Protein AF-A0A819AK09-F1 (afdb_monomer)

Mean predicted aligned error: 11.49 Å

Structure (mmCIF, N/CA/C/O backbone):
data_AF-A0A819AK09-F1
#
_entry.id   AF-A0A819AK09-F1
#
loop_
_atom_site.group_PDB
_atom_site.id
_atom_site.type_symbol
_atom_site.label_atom_id
_atom_site.label_alt_id
_atom_site.label_comp_id
_atom_site.label_asym_id
_atom_site.label_entity_id
_atom_site.label_seq_id
_atom_site.pdbx_PDB_ins_code
_atom_site.Cartn_x
_atom_site.Cartn_y
_atom_site.Cartn_z
_atom_site.occupancy
_atom_site.B_iso_or_equiv
_atom_site.auth_seq_id
_atom_site.auth_comp_id
_atom_site.auth_asym_id
_atom_site.auth_atom_i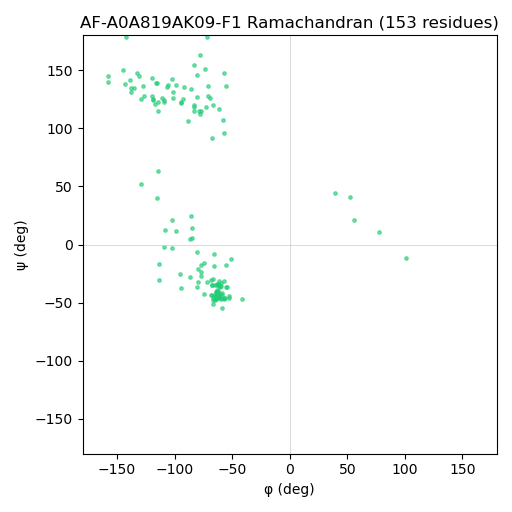d
_atom_site.pdbx_PDB_model_num
ATOM 1 N N . MET A 1 1 ? -10.958 -19.262 23.482 1.00 30.88 1 MET A N 1
ATOM 2 C CA . MET A 1 1 ? -10.402 -19.719 22.191 1.00 30.88 1 MET A CA 1
ATOM 3 C C . MET A 1 1 ? -10.874 -18.738 21.122 1.00 30.88 1 MET A C 1
ATOM 5 O O . MET A 1 1 ? -12.025 -18.822 20.719 1.00 30.88 1 MET A O 1
ATOM 9 N N . ILE A 1 2 ? -10.063 -17.735 20.764 1.00 37.94 2 ILE A N 1
ATOM 10 C CA . ILE A 1 2 ? -10.417 -16.770 19.705 1.00 37.94 2 ILE A CA 1
ATOM 11 C C . ILE A 1 2 ? -10.184 -17.485 18.372 1.00 37.94 2 ILE A C 1
ATOM 13 O O . ILE A 1 2 ? -9.066 -17.909 18.083 1.00 37.94 2 ILE A O 1
ATOM 17 N N . THR A 1 3 ? -11.241 -17.718 17.601 1.00 41.84 3 THR A N 1
ATOM 18 C CA . THR A 1 3 ? -11.144 -18.378 16.294 1.00 41.84 3 THR A CA 1
ATOM 19 C C . THR A 1 3 ? -10.535 -17.420 15.260 1.00 41.84 3 THR A C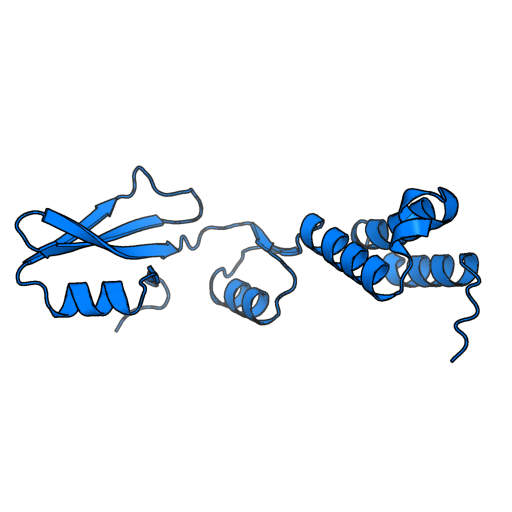 1
ATOM 21 O O . THR A 1 3 ? -10.693 -16.204 15.353 1.00 41.84 3 THR A O 1
ATOM 24 N N . ARG A 1 4 ? -9.843 -17.962 14.243 1.00 49.75 4 ARG A N 1
ATOM 25 C CA . ARG A 1 4 ? -9.099 -17.224 13.188 1.00 49.75 4 ARG A CA 1
ATOM 26 C C . ARG A 1 4 ? -9.884 -16.115 12.449 1.00 49.75 4 ARG A C 1
ATOM 28 O O . ARG A 1 4 ? -9.263 -15.320 11.753 1.00 49.75 4 ARG A O 1
ATOM 35 N N . ARG A 1 5 ? -11.214 -16.049 12.599 1.00 53.56 5 ARG A N 1
ATOM 36 C CA . ARG A 1 5 ? -12.143 -15.139 11.895 1.00 53.56 5 ARG A CA 1
ATOM 37 C C . ARG A 1 5 ? -12.552 -13.882 12.684 1.00 53.56 5 ARG A C 1
ATOM 39 O O . ARG A 1 5 ? -13.496 -13.204 12.295 1.00 53.56 5 ARG A O 1
ATOM 46 N N . GLN A 1 6 ? -11.890 -13.567 13.798 1.00 63.94 6 GLN A N 1
ATOM 47 C CA . GLN A 1 6 ? -12.241 -12.416 14.646 1.00 63.94 6 GLN A CA 1
ATOM 48 C C . GLN A 1 6 ? -11.032 -11.526 14.950 1.00 63.94 6 GLN A C 1
ATOM 50 O O . GLN A 1 6 ? -10.724 -11.246 16.106 1.00 63.94 6 GLN A O 1
ATOM 55 N N . ARG A 1 7 ? -10.306 -11.107 13.909 1.00 70.31 7 ARG A N 1
ATOM 56 C CA . ARG A 1 7 ? -9.160 -10.209 14.074 1.00 70.31 7 ARG A CA 1
ATOM 57 C C . ARG A 1 7 ? -9.577 -8.760 13.877 1.00 70.31 7 ARG A C 1
ATOM 59 O O . ARG A 1 7 ? -10.123 -8.386 12.842 1.00 70.31 7 ARG A O 1
ATOM 66 N N . ILE A 1 8 ? -9.326 -7.969 14.913 1.00 77.69 8 ILE A N 1
ATOM 67 C CA . ILE A 1 8 ? -9.508 -6.522 14.925 1.00 77.69 8 ILE A CA 1
ATOM 68 C C . ILE A 1 8 ? -8.111 -5.918 14.936 1.00 77.69 8 ILE A C 1
ATOM 70 O O . ILE A 1 8 ? -7.310 -6.224 15.821 1.00 77.69 8 ILE A O 1
ATOM 74 N N . LEU A 1 9 ? -7.812 -5.085 13.945 1.00 82.69 9 LEU A N 1
ATOM 75 C CA . LEU A 1 9 ? -6.580 -4.315 13.924 1.00 82.69 9 LEU A CA 1
ATOM 76 C C . LEU A 1 9 ? -6.793 -3.058 14.764 1.00 82.69 9 LEU A C 1
ATOM 78 O O . LEU A 1 9 ? -7.704 -2.285 14.479 1.00 82.69 9 LEU A O 1
ATOM 82 N N . LEU A 1 10 ? -5.988 -2.885 15.811 1.00 87.31 10 LEU A N 1
ATOM 83 C CA . LEU A 1 10 ? -6.053 -1.732 16.704 1.00 87.31 10 LEU A CA 1
ATOM 84 C C . LEU A 1 10 ? -4.940 -0.741 16.364 1.00 87.31 10 LEU A C 1
ATOM 86 O O . LEU A 1 10 ? -3.769 -1.110 16.287 1.00 87.31 10 LEU A O 1
ATOM 90 N N . PHE A 1 11 ? -5.309 0.524 16.229 1.00 89.19 11 PHE A N 1
ATOM 91 C CA . PHE A 1 11 ? -4.412 1.646 16.007 1.00 89.19 11 PHE A CA 1
ATOM 92 C C . PHE A 1 11 ? -4.459 2.573 17.214 1.00 89.19 11 PHE A C 1
ATOM 94 O O . PHE A 1 11 ? -5.525 3.070 17.584 1.00 89.19 11 PHE A O 1
ATOM 101 N N . ALA A 1 12 ? -3.298 2.807 17.817 1.00 91.81 12 ALA A N 1
ATOM 102 C CA . ALA A 1 12 ? -3.115 3.766 18.897 1.00 91.81 12 ALA A CA 1
ATOM 103 C C . ALA A 1 12 ? -1.644 4.190 18.977 1.00 91.81 12 ALA A C 1
ATOM 105 O O . ALA A 1 12 ? -0.742 3.373 18.770 1.00 91.81 12 ALA A O 1
ATOM 106 N N . SER A 1 13 ? -1.391 5.452 19.319 1.00 93.19 13 SER A N 1
ATOM 107 C CA . SER A 1 13 ? -0.060 5.914 19.711 1.00 93.19 13 SER A CA 1
ATOM 108 C C . SER A 1 13 ? 0.255 5.501 21.153 1.00 93.19 13 SER A C 1
ATOM 110 O O . SER A 1 13 ? -0.633 5.193 21.953 1.00 93.19 13 SER A O 1
ATOM 112 N N . ARG A 1 14 ? 1.538 5.537 21.533 1.00 93.50 14 ARG A N 1
ATOM 113 C CA . ARG A 1 14 ? 1.947 5.265 22.922 1.00 93.50 14 ARG A CA 1
ATOM 114 C C . ARG A 1 14 ? 1.317 6.254 23.904 1.00 93.50 14 ARG A C 1
ATOM 116 O O . ARG A 1 14 ? 0.974 5.874 25.018 1.00 93.50 14 ARG A O 1
ATOM 123 N N . GLU A 1 15 ? 1.172 7.509 23.503 1.00 94.62 15 GLU A N 1
ATOM 124 C CA . GLU A 1 15 ? 0.568 8.587 24.287 1.00 94.62 15 GLU A CA 1
ATOM 125 C C . GLU A 1 15 ? -0.925 8.339 24.488 1.00 94.62 15 GLU A C 1
ATOM 127 O O . GLU A 1 15 ? -1.409 8.457 25.611 1.00 94.62 15 GLU A O 1
ATOM 132 N N . GLN A 1 16 ? -1.634 7.919 23.438 1.00 93.69 16 GLN A N 1
ATOM 133 C CA . GLN A 1 16 ? -3.044 7.546 23.533 1.00 93.69 16 GLN A CA 1
ATOM 134 C C . GLN A 1 16 ? -3.249 6.332 24.448 1.00 93.69 16 GLN A C 1
ATOM 136 O O . GLN A 1 16 ? -4.144 6.342 25.288 1.00 93.69 16 GLN A O 1
ATOM 141 N N . LEU A 1 17 ? -2.378 5.320 24.370 1.00 92.25 17 LEU A N 1
ATOM 142 C CA . LEU A 1 17 ? -2.427 4.168 25.279 1.00 92.25 17 LEU A CA 1
ATOM 143 C C . LEU A 1 17 ? -2.159 4.567 26.737 1.00 92.25 17 LEU A C 1
ATOM 145 O O . LEU A 1 17 ? -2.845 4.094 27.639 1.00 92.25 17 LEU A O 1
ATOM 149 N N . LYS A 1 18 ? -1.199 5.468 26.982 1.00 94.56 18 LYS A N 1
ATOM 150 C CA . LYS A 1 18 ? -0.954 6.034 28.320 1.00 94.56 18 LYS A CA 1
ATOM 151 C C . LYS A 1 18 ? -2.151 6.837 28.828 1.00 94.56 18 LYS A C 1
ATOM 153 O O . LYS A 1 18 ? -2.469 6.766 30.011 1.00 94.56 18 LYS A O 1
ATOM 158 N N . MET A 1 19 ? -2.807 7.598 27.952 1.00 91.69 19 MET A N 1
ATOM 159 C CA . MET A 1 19 ? -4.017 8.343 28.293 1.00 91.69 19 MET A CA 1
ATOM 160 C C . MET A 1 19 ? -5.141 7.394 28.702 1.00 91.69 19 MET A C 1
ATOM 162 O O . MET A 1 19 ? -5.761 7.634 29.734 1.00 91.69 19 MET A O 1
ATOM 166 N N . LEU A 1 20 ? -5.329 6.308 27.946 1.00 90.75 20 LEU A N 1
ATOM 167 C CA . LEU A 1 20 ? -6.308 5.264 28.231 1.00 90.75 20 LEU A CA 1
ATOM 168 C C . LEU A 1 20 ? -6.037 4.562 29.570 1.00 90.75 20 LEU A C 1
ATOM 170 O O . LEU A 1 20 ? -6.952 4.379 30.362 1.00 90.75 20 LEU A O 1
ATOM 174 N N . LEU A 1 21 ? -4.775 4.212 29.840 1.00 92.00 21 LEU A N 1
ATOM 175 C CA . LEU A 1 21 ? -4.347 3.579 31.095 1.00 92.00 21 LEU A CA 1
ATOM 176 C C . LEU A 1 21 ? -4.594 4.457 32.326 1.00 92.00 21 LEU A C 1
ATOM 178 O O . LEU A 1 21 ? -4.799 3.935 33.415 1.00 92.00 21 LEU A O 1
ATOM 182 N N . GLY A 1 22 ? -4.524 5.777 32.161 1.00 90.25 22 GLY A N 1
ATOM 183 C CA . GLY A 1 22 ? -4.723 6.742 33.239 1.00 90.25 22 GLY A CA 1
ATOM 184 C C . GLY A 1 22 ? -6.093 7.414 33.225 1.00 90.25 22 GLY A C 1
ATOM 185 O O . GLY A 1 22 ? -6.175 8.540 33.711 1.00 90.25 22 GLY A O 1
ATOM 186 N N . ALA A 1 23 ? -7.103 6.821 32.584 1.00 90.19 23 ALA A N 1
ATOM 187 C CA . ALA A 1 23 ? -8.463 7.349 32.535 1.00 90.19 23 ALA A CA 1
ATOM 188 C C . ALA A 1 23 ? -9.358 6.650 33.564 1.00 90.19 23 ALA A C 1
ATOM 190 O O . ALA A 1 23 ? -9.332 5.426 33.674 1.00 90.19 23 ALA A O 1
ATOM 191 N N . ASP A 1 24 ? -10.191 7.421 34.263 1.00 90.50 24 ASP A N 1
ATOM 192 C CA . ASP A 1 24 ? -11.151 6.879 35.237 1.00 90.50 24 ASP A CA 1
ATOM 193 C C . ASP A 1 24 ? -12.406 6.316 34.558 1.00 90.50 24 ASP A C 1
ATOM 195 O O . ASP A 1 24 ? -13.145 5.518 35.129 1.00 90.50 24 ASP A O 1
ATOM 199 N N . THR A 1 25 ? -12.679 6.744 33.325 1.00 92.62 25 THR A N 1
ATOM 200 C CA . THR A 1 25 ? -13.808 6.266 32.527 1.00 92.62 25 THR A CA 1
ATOM 201 C C . THR A 1 25 ? -13.368 6.046 31.090 1.00 92.62 25 THR A C 1
ATOM 203 O O . THR A 1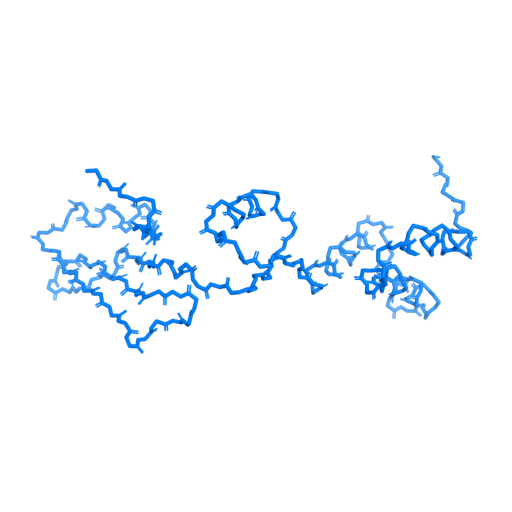 25 ? -12.680 6.875 30.492 1.00 92.62 25 THR A O 1
ATOM 206 N N . ILE A 1 26 ? -13.782 4.909 30.537 1.00 93.50 26 ILE A N 1
ATOM 207 C CA . ILE A 1 26 ? -13.522 4.511 29.158 1.00 93.50 26 ILE A CA 1
ATOM 208 C C . ILE A 1 26 ? -14.871 4.334 28.465 1.00 93.50 26 ILE A 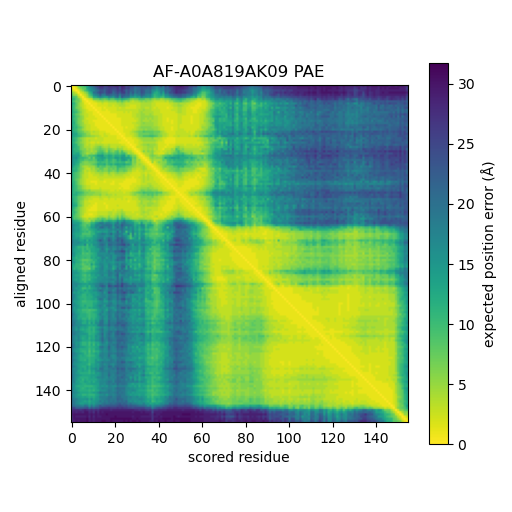C 1
ATOM 210 O O . ILE A 1 26 ? -15.734 3.611 28.961 1.00 93.50 26 ILE A O 1
ATOM 214 N N . LEU A 1 27 ? -15.046 4.986 27.317 1.00 91.31 27 LEU A N 1
ATOM 215 C CA . LEU A 1 27 ? -16.213 4.817 26.452 1.00 91.31 27 LEU A CA 1
ATOM 216 C C . LEU A 1 27 ? -15.803 4.005 25.229 1.00 91.31 27 LEU A C 1
ATOM 218 O O . LEU A 1 27 ? -14.737 4.227 24.660 1.00 91.31 27 LEU A O 1
ATOM 222 N N . MET A 1 28 ? -16.632 3.055 24.819 1.00 90.81 28 MET A N 1
ATOM 223 C CA . MET A 1 28 ? -16.351 2.201 23.669 1.00 90.81 28 MET A CA 1
ATOM 224 C C . MET A 1 28 ? -17.617 2.038 22.852 1.00 90.81 28 MET A C 1
ATOM 226 O O . MET A 1 28 ? -18.659 1.703 23.409 1.00 90.81 28 MET A O 1
ATOM 230 N N . ASP A 1 29 ? -17.514 2.237 21.545 1.00 87.56 29 ASP A N 1
ATOM 231 C CA . ASP A 1 29 ? -18.609 1.959 20.622 1.00 87.56 29 ASP A CA 1
ATOM 232 C C . ASP A 1 29 ? -18.069 1.442 19.287 1.00 87.56 29 ASP A C 1
ATOM 234 O O . ASP A 1 29 ? -16.943 1.758 18.886 1.00 87.56 29 ASP A O 1
ATOM 238 N N . GLY A 1 30 ? -18.862 0.611 18.618 1.00 82.81 30 GLY A N 1
ATOM 239 C CA . GLY A 1 30 ? -18.532 0.034 17.325 1.00 82.81 30 GLY A CA 1
ATOM 240 C C . GLY A 1 30 ? -19.661 0.243 16.333 1.00 82.81 30 GLY A C 1
ATOM 241 O O . GLY A 1 30 ? -20.777 -0.208 16.566 1.00 82.81 30 GLY A O 1
ATOM 242 N N . THR A 1 31 ? -19.361 0.841 15.184 1.00 82.00 31 THR A N 1
ATOM 243 C CA . THR A 1 31 ? -20.345 1.131 14.139 1.00 82.00 31 THR A CA 1
ATOM 244 C C . THR A 1 31 ? -20.071 0.357 12.851 1.00 82.00 31 THR A C 1
ATOM 246 O O . THR A 1 31 ? -18.930 0.205 12.406 1.00 82.00 31 THR A O 1
ATOM 249 N N . PHE A 1 32 ? -21.158 -0.132 12.254 1.00 78.25 32 PHE A N 1
ATOM 250 C CA . PHE A 1 32 ? -21.186 -0.796 10.949 1.00 78.25 32 PHE A CA 1
ATOM 251 C C . PHE A 1 32 ? -21.546 0.185 9.821 1.00 78.25 32 PHE A C 1
ATOM 253 O O . PHE A 1 32 ? -21.179 -0.032 8.673 1.00 78.25 32 PHE A O 1
ATOM 260 N N . SER A 1 33 ? -22.257 1.277 10.130 1.00 70.12 33 SER A N 1
ATOM 261 C CA . SER A 1 33 ? -22.875 2.161 9.127 1.00 70.12 33 SER A CA 1
ATOM 262 C C . SER A 1 33 ? -21.894 3.103 8.430 1.00 70.12 33 SER A C 1
ATOM 264 O O . SER A 1 33 ? -22.164 3.555 7.321 1.00 70.12 33 SER A O 1
ATOM 266 N N . THR A 1 34 ? -20.758 3.399 9.061 1.00 66.81 34 THR A N 1
ATOM 267 C CA . THR A 1 34 ? -19.696 4.265 8.519 1.00 66.81 34 THR A CA 1
ATOM 268 C C . THR A 1 34 ? -18.447 3.479 8.120 1.00 66.81 34 THR A C 1
ATOM 270 O O . THR A 1 34 ? -17.386 4.060 7.890 1.00 66.81 34 THR A O 1
ATOM 273 N N . CYS A 1 35 ? -18.555 2.151 8.056 1.00 67.69 35 CYS A N 1
ATOM 274 C CA . CYS A 1 35 ? -17.436 1.277 7.759 1.00 67.69 35 CYS A CA 1
ATOM 275 C C . CYS A 1 35 ? -17.168 1.235 6.241 1.00 67.69 35 CYS A C 1
ATOM 277 O O . CYS A 1 35 ? -18.098 0.968 5.476 1.00 67.69 35 CYS A O 1
ATOM 279 N N . PRO A 1 36 ? -15.931 1.493 5.770 1.00 69.62 36 PRO A N 1
ATOM 280 C CA . PRO A 1 36 ? -15.576 1.252 4.373 1.00 69.62 36 PRO A CA 1
ATOM 281 C C . PRO A 1 36 ? -15.823 -0.215 4.013 1.00 69.62 36 PRO A C 1
ATOM 283 O O . PRO A 1 36 ? -15.591 -1.083 4.845 1.00 69.62 36 PRO A O 1
ATOM 286 N N . SER A 1 37 ? -16.203 -0.508 2.766 1.00 67.62 37 SER A N 1
ATOM 287 C CA . SER A 1 37 ? -16.577 -1.864 2.311 1.00 67.62 37 SER A CA 1
ATOM 288 C C . SER A 1 37 ? -15.521 -2.953 2.554 1.00 67.62 37 SER A C 1
ATOM 290 O O . SER A 1 37 ? -15.838 -4.136 2.520 1.00 67.62 37 SER A O 1
ATOM 292 N N . MET A 1 38 ? -14.272 -2.560 2.805 1.00 65.94 38 MET A N 1
ATOM 293 C CA . MET A 1 38 ? -13.146 -3.448 3.109 1.00 65.94 38 MET A CA 1
ATOM 294 C C . MET A 1 38 ? -13.111 -3.918 4.578 1.00 65.94 38 MET A C 1
ATOM 296 O O . MET A 1 38 ? -12.274 -4.738 4.954 1.00 65.94 38 MET A O 1
ATOM 300 N N . PHE A 1 39 ? -13.991 -3.390 5.429 1.00 74.75 39 PHE A N 1
ATOM 301 C CA . PHE A 1 39 ? -14.054 -3.671 6.857 1.00 74.75 39 PHE A CA 1
ATOM 302 C C . PHE A 1 39 ? -15.501 -3.965 7.268 1.00 74.75 39 PHE A C 1
ATOM 304 O O . PHE A 1 39 ? -16.452 -3.424 6.715 1.00 74.75 39 PHE A O 1
ATOM 311 N N . ASP A 1 40 ? -15.666 -4.836 8.257 1.00 76.06 40 ASP A N 1
ATOM 312 C CA . ASP A 1 40 ? -16.982 -5.180 8.798 1.00 76.06 40 ASP A CA 1
ATOM 313 C C . ASP A 1 40 ? -17.487 -4.134 9.783 1.00 76.06 40 ASP A C 1
ATOM 315 O O . ASP A 1 40 ? -18.684 -3.918 9.912 1.00 76.06 40 ASP A O 1
ATOM 319 N N . GLN A 1 41 ? -16.575 -3.566 10.568 1.00 82.31 41 GLN A N 1
ATOM 320 C CA . GLN A 1 41 ? -16.920 -2.707 11.690 1.00 82.31 41 GLN A CA 1
ATOM 321 C C . GLN A 1 41 ? -15.748 -1.797 12.038 1.00 82.31 41 GLN A C 1
ATOM 323 O O . GLN A 1 41 ? -14.596 -2.243 12.063 1.00 82.31 41 GLN A O 1
ATOM 328 N N . VAL A 1 42 ? -16.043 -0.539 12.362 1.00 86.38 42 VAL A N 1
ATOM 329 C CA . VAL A 1 42 ? -15.087 0.363 13.014 1.00 86.38 42 VAL A CA 1
ATOM 330 C C . VAL A 1 42 ? -15.432 0.440 14.495 1.00 86.38 42 VAL A C 1
ATOM 332 O O . VAL A 1 42 ? -16.558 0.766 14.852 1.00 86.38 42 VAL A O 1
ATOM 335 N N . TYR A 1 43 ? -14.459 0.162 15.351 1.00 87.81 43 TYR A N 1
ATOM 336 C CA . TYR A 1 43 ? -14.513 0.356 16.792 1.00 87.81 43 TYR A CA 1
ATOM 337 C C . TYR A 1 43 ? -13.752 1.615 17.190 1.00 87.81 43 TYR A C 1
ATOM 339 O O . TYR A 1 43 ? -12.681 1.902 16.657 1.00 87.81 43 TYR A O 1
ATOM 347 N N . THR A 1 44 ? -14.265 2.337 18.177 1.00 91.56 44 THR A N 1
ATOM 348 C CA . THR A 1 44 ? -13.545 3.437 18.821 1.00 91.56 44 THR A CA 1
ATOM 349 C C . THR A 1 44 ? -13.547 3.244 20.330 1.00 91.56 44 THR A C 1
ATOM 351 O O . THR A 1 44 ? -14.561 2.870 20.915 1.00 91.56 44 THR A O 1
ATOM 354 N N . ILE A 1 45 ? -12.394 3.476 20.954 1.00 92.69 45 ILE A N 1
ATOM 355 C CA . ILE A 1 45 ? -12.206 3.463 22.406 1.00 92.69 45 ILE A CA 1
ATOM 356 C C . ILE A 1 45 ? -11.749 4.859 22.803 1.00 92.69 45 ILE A C 1
ATOM 358 O O . ILE A 1 45 ? -10.740 5.356 22.293 1.00 92.69 45 ILE A O 1
ATOM 362 N N . HIS A 1 46 ? -12.477 5.480 23.718 1.00 93.88 46 HIS A N 1
ATOM 363 C CA . HIS A 1 46 ? -12.228 6.825 24.199 1.00 93.88 46 HIS A CA 1
ATOM 364 C C . HIS A 1 46 ? -11.886 6.804 25.681 1.00 93.88 46 HIS A C 1
ATOM 366 O O . HIS A 1 46 ? -12.509 6.088 26.460 1.00 93.88 46 HIS A O 1
ATOM 372 N N . ALA A 1 47 ? -10.913 7.620 26.065 1.00 95.06 47 ALA A N 1
ATOM 373 C CA . ALA A 1 47 ? -10.642 7.951 27.454 1.00 95.06 47 ALA A CA 1
ATOM 374 C C . ALA A 1 47 ? -11.426 9.208 27.824 1.00 95.06 47 ALA A C 1
ATOM 376 O O . ALA A 1 47 ? -11.392 10.187 27.078 1.00 95.06 47 ALA A O 1
ATOM 377 N N . VAL A 1 48 ? -12.075 9.215 28.983 1.00 93.88 48 VAL A N 1
ATOM 378 C CA . VAL A 1 48 ? -12.654 10.437 29.541 1.00 93.88 48 VAL A CA 1
ATOM 379 C C . VAL A 1 48 ? -11.651 11.061 30.503 1.00 93.88 48 VAL A C 1
ATOM 381 O O . VAL A 1 48 ? -11.222 10.427 31.469 1.00 93.88 48 VAL A O 1
ATOM 384 N N . LYS A 1 49 ? -11.266 12.309 30.233 1.00 87.62 49 LYS A N 1
ATOM 385 C CA . LYS A 1 49 ? -10.456 13.147 31.126 1.00 87.62 49 LYS A CA 1
ATOM 386 C C . LYS A 1 49 ? -11.000 14.562 31.126 1.00 87.62 49 LYS A C 1
ATOM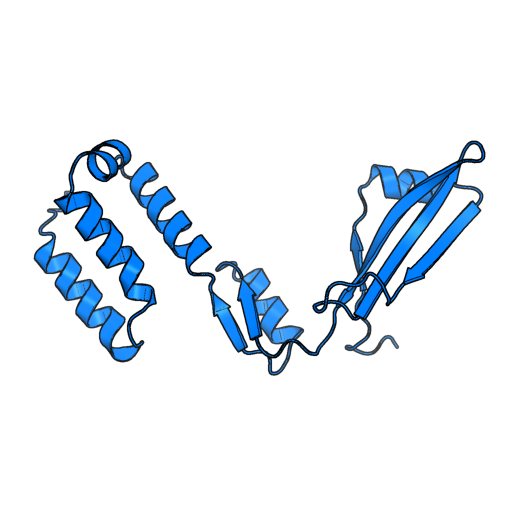 388 O O . LYS A 1 49 ? -11.366 15.067 30.072 1.00 87.62 49 LYS A O 1
ATOM 393 N N . TYR A 1 50 ? -11.007 15.213 32.288 1.00 88.69 50 TYR A N 1
ATOM 394 C CA . TYR A 1 50 ? -11.494 16.593 32.423 1.00 88.69 50 TYR A CA 1
ATOM 395 C C . TYR A 1 50 ? -12.907 16.781 31.836 1.00 88.69 50 TYR A C 1
ATOM 397 O O . TYR A 1 50 ? -13.156 17.745 31.117 1.00 88.69 50 TYR A O 1
ATOM 405 N N . ASP A 1 51 ? -13.792 15.805 32.073 1.00 88.81 51 ASP A N 1
ATOM 406 C CA . ASP A 1 51 ? -15.155 15.741 31.522 1.00 88.81 51 ASP A CA 1
ATOM 407 C C . ASP A 1 51 ? -15.244 15.805 29.983 1.00 88.81 51 ASP A C 1
ATOM 409 O O . ASP A 1 51 ? -16.291 16.109 29.413 1.00 88.81 51 ASP A O 1
ATOM 413 N N . GLN A 1 52 ? -14.151 15.481 29.284 1.00 92.06 52 GLN A N 1
ATOM 414 C CA . GLN A 1 52 ? -14.080 15.398 27.827 1.00 92.06 52 GLN A CA 1
ATOM 415 C C .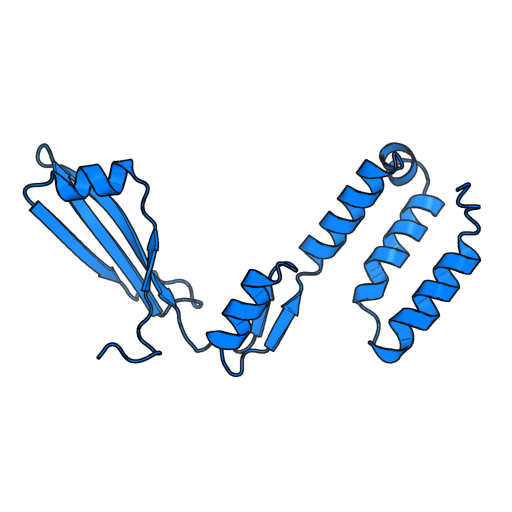 GLN A 1 52 ? -13.684 13.993 27.373 1.00 92.06 52 GLN A C 1
ATOM 417 O O . GLN A 1 52 ? -12.858 13.327 27.997 1.00 92.06 52 GLN A O 1
ATOM 422 N N . SER A 1 53 ? -14.272 13.552 26.260 1.00 93.56 53 SER A N 1
ATOM 423 C CA . SER A 1 53 ? -13.986 12.261 25.630 1.00 93.56 53 SER A CA 1
ATOM 424 C C . SER A 1 53 ? -12.909 12.416 24.561 1.00 93.56 53 SER A C 1
ATOM 426 O O . SER A 1 53 ? -13.073 13.194 23.620 1.00 93.56 53 SER A O 1
ATOM 428 N N . PHE A 1 54 ? -11.835 11.638 24.675 1.00 93.38 54 PHE A N 1
ATOM 429 C CA . PHE A 1 54 ? -10.715 11.635 23.739 1.00 93.38 54 PHE A CA 1
ATOM 430 C C . PHE A 1 54 ? -10.592 10.275 23.050 1.00 93.38 54 PHE A C 1
ATOM 432 O O . PHE A 1 54 ? -10.351 9.279 23.740 1.00 93.38 54 PHE A O 1
ATOM 439 N N . PRO A 1 55 ? -10.676 10.198 21.710 1.00 92.56 55 PRO A N 1
ATOM 440 C CA . PRO A 1 55 ? -10.463 8.946 20.998 1.00 92.56 55 PRO A CA 1
ATOM 441 C C . PRO A 1 55 ? -9.002 8.506 21.139 1.00 92.56 55 PRO A C 1
ATOM 443 O O . PRO A 1 55 ? -8.069 9.206 20.738 1.00 92.56 55 PRO A O 1
ATOM 446 N N . CYS A 1 56 ? -8.806 7.328 21.720 1.00 93.25 56 CYS A N 1
ATOM 447 C CA . CYS A 1 56 ? -7.488 6.794 22.054 1.00 93.25 56 CYS A CA 1
ATOM 448 C C . CYS A 1 56 ? -7.133 5.547 21.243 1.00 93.25 56 CYS A C 1
ATOM 450 O O . CYS A 1 56 ? -5.959 5.320 20.964 1.00 93.25 56 CYS A O 1
ATOM 452 N N . VAL A 1 57 ? -8.120 4.738 20.857 1.00 92.69 57 VAL A N 1
ATOM 453 C CA . VAL A 1 57 ? -7.888 3.560 20.014 1.00 92.69 57 VAL A CA 1
ATOM 454 C C . VAL A 1 57 ? -8.939 3.499 18.921 1.00 92.69 57 VAL A C 1
ATOM 456 O O . VAL A 1 57 ? -10.133 3.630 19.193 1.00 92.69 57 VAL A O 1
ATOM 459 N N . PHE A 1 58 ? -8.489 3.241 17.699 1.00 91.12 58 PHE A N 1
ATOM 460 C CA . PHE A 1 58 ? -9.348 2.900 16.572 1.00 91.12 58 PHE A CA 1
ATOM 461 C C . PHE A 1 58 ? -9.150 1.428 16.239 1.00 91.12 58 PHE A C 1
ATOM 463 O O . PHE A 1 58 ? -8.028 0.990 16.011 1.00 91.12 58 PHE A O 1
ATOM 470 N N . GLY A 1 59 ? -10.228 0.656 16.237 1.00 88.25 59 GLY A N 1
ATOM 471 C CA . GLY A 1 59 ? -10.232 -0.735 15.818 1.00 88.25 59 GLY A CA 1
ATOM 472 C C . GLY A 1 59 ? -10.914 -0.881 14.470 1.00 88.25 59 GLY A C 1
ATOM 473 O O . GLY A 1 59 ? -11.987 -0.328 14.273 1.00 88.25 59 GLY A O 1
ATOM 474 N N . VAL A 1 60 ? -10.346 -1.652 13.554 1.00 84.00 60 VAL A N 1
ATOM 475 C CA . VAL A 1 60 ? -11.059 -2.070 12.341 1.00 84.00 60 VAL A CA 1
ATOM 476 C C . VAL A 1 60 ? -11.158 -3.580 12.317 1.00 84.00 60 VAL A C 1
ATOM 478 O O . VAL A 1 60 ? -10.160 -4.295 12.441 1.00 84.00 60 VAL A O 1
ATOM 481 N N . LYS A 1 61 ? -12.386 -4.076 12.194 1.00 79.44 61 LYS A N 1
ATOM 482 C CA . LYS A 1 61 ? -12.630 -5.489 11.958 1.00 79.44 61 LYS A CA 1
ATOM 483 C C . LYS A 1 61 ? -12.490 -5.731 10.464 1.00 79.44 61 LYS A C 1
ATOM 485 O O . LYS A 1 61 ? -13.263 -5.198 9.674 1.00 79.44 61 LYS A O 1
ATOM 490 N N . ILE A 1 62 ? -11.484 -6.508 10.089 1.00 71.81 62 ILE A N 1
ATOM 491 C CA . ILE A 1 62 ? -11.213 -6.817 8.687 1.00 71.81 62 ILE A CA 1
ATOM 492 C C . ILE A 1 62 ? -12.331 -7.712 8.160 1.00 71.81 62 ILE A C 1
ATOM 494 O O . ILE A 1 62 ? -12.632 -8.751 8.752 1.00 71.81 62 ILE A O 1
ATOM 498 N N . SER A 1 63 ? -12.942 -7.279 7.061 1.00 65.94 63 SER A N 1
ATOM 499 C CA . SER A 1 63 ? -13.887 -8.092 6.311 1.00 65.94 63 SER A CA 1
ATOM 500 C C . SER A 1 63 ? -13.112 -9.198 5.600 1.00 65.94 63 SER A C 1
ATOM 502 O O . SER A 1 63 ? -12.143 -8.928 4.897 1.00 65.94 63 SER A O 1
ATOM 504 N N . SER A 1 64 ? -13.523 -10.455 5.759 1.00 63.81 64 SER A N 1
ATOM 505 C CA . SER A 1 64 ? -12.877 -11.579 5.072 1.00 63.81 64 SER A CA 1
ATOM 506 C C . SER A 1 64 ? -13.406 -11.809 3.648 1.00 63.81 64 SER A C 1
ATOM 508 O O . SER A 1 64 ? -13.197 -12.894 3.114 1.00 63.81 64 SER A O 1
ATOM 510 N N . TYR A 1 65 ? -14.143 -10.858 3.061 1.00 65.31 65 TYR A N 1
ATOM 511 C CA . TYR A 1 65 ? -14.841 -11.012 1.769 1.00 65.31 65 TYR A CA 1
ATOM 512 C C . TYR A 1 65 ? -14.297 -10.071 0.681 1.00 65.31 65 TYR A C 1
ATOM 514 O O . TYR A 1 65 ? -15.046 -9.503 -0.108 1.00 65.31 65 TYR A O 1
ATOM 522 N N . ALA A 1 66 ? -12.978 -9.887 0.627 1.00 68.56 66 ALA A N 1
ATOM 523 C CA . ALA A 1 66 ? -12.360 -9.263 -0.537 1.00 68.56 66 ALA A CA 1
ATOM 524 C C . ALA A 1 66 ? -12.141 -10.324 -1.626 1.00 68.56 66 ALA A C 1
ATOM 526 O O . ALA A 1 66 ? -11.386 -11.265 -1.411 1.00 68.56 66 ALA A O 1
ATOM 527 N N . ASP A 1 67 ? -12.760 -10.161 -2.797 1.00 78.62 67 ASP A N 1
ATOM 528 C CA . ASP A 1 67 ? -12.500 -11.033 -3.957 1.00 78.62 67 ASP A CA 1
ATOM 529 C C . ASP A 1 67 ? -11.177 -10.674 -4.658 1.00 78.62 67 ASP A C 1
ATOM 531 O O . ASP A 1 67 ? -10.519 -11.515 -5.276 1.00 78.62 67 ASP A O 1
ATOM 535 N N . ALA A 1 68 ? -10.759 -9.410 -4.544 1.00 83.44 68 ALA A N 1
ATOM 536 C CA . ALA A 1 68 ? -9.503 -8.909 -5.080 1.00 83.44 68 ALA A CA 1
ATOM 537 C C . ALA A 1 68 ? -8.877 -7.870 -4.143 1.00 83.44 68 ALA A C 1
ATOM 539 O O . ALA A 1 68 ? -9.564 -6.994 -3.616 1.00 83.44 68 ALA A O 1
ATOM 540 N N . ILE A 1 69 ? -7.560 -7.953 -3.959 1.00 83.94 69 ILE A N 1
ATOM 541 C CA . ILE A 1 69 ? -6.773 -7.021 -3.149 1.00 83.94 69 ILE A CA 1
ATOM 542 C C . ILE A 1 69 ? -5.631 -6.491 -4.004 1.00 83.94 69 ILE A C 1
ATOM 544 O O . ILE A 1 69 ? -4.866 -7.264 -4.578 1.00 83.94 69 ILE A O 1
ATOM 548 N N . MET A 1 70 ? -5.503 -5.166 -4.067 1.00 86.25 70 MET A N 1
ATOM 549 C CA . MET A 1 70 ? -4.389 -4.501 -4.730 1.00 86.25 70 MET A CA 1
ATOM 550 C C . MET A 1 70 ? -3.495 -3.819 -3.698 1.00 86.25 70 MET A C 1
ATOM 552 O O . MET A 1 70 ? -3.979 -3.012 -2.907 1.00 86.25 70 MET A O 1
ATOM 556 N N . SER A 1 71 ? -2.195 -4.109 -3.714 1.00 85.62 71 SER A N 1
ATOM 557 C CA . SER A 1 71 ? -1.231 -3.487 -2.797 1.00 85.62 71 SER A CA 1
ATOM 558 C C . SER A 1 71 ? 0.110 -3.195 -3.465 1.00 85.62 71 SER A C 1
ATOM 560 O O . SER A 1 71 ? 0.301 -3.485 -4.643 1.00 85.62 71 SER A O 1
ATOM 562 N N . ASP A 1 72 ? 1.052 -2.596 -2.740 1.00 81.19 72 ASP A N 1
ATOM 563 C CA . ASP A 1 72 ? 2.444 -2.557 -3.189 1.00 81.19 72 ASP A CA 1
ATOM 564 C C . ASP A 1 72 ? 3.121 -3.943 -3.071 1.00 81.19 72 ASP A C 1
ATOM 566 O O . ASP A 1 72 ? 2.499 -4.933 -2.675 1.00 81.19 72 ASP A O 1
ATOM 570 N N . PHE A 1 73 ? 4.391 -4.018 -3.482 1.00 78.94 73 PHE A N 1
ATOM 571 C CA . PHE A 1 73 ? 5.175 -5.257 -3.574 1.00 78.94 73 PHE A CA 1
ATOM 572 C C . PHE A 1 73 ? 5.854 -5.650 -2.252 1.00 78.94 73 PHE A C 1
ATOM 574 O O . PHE A 1 73 ? 6.884 -6.324 -2.269 1.00 78.94 73 PHE A O 1
ATOM 581 N N . GLU A 1 74 ? 5.343 -5.215 -1.098 1.00 81.69 74 GLU A N 1
ATOM 582 C CA . GLU A 1 74 ? 5.975 -5.546 0.176 1.00 81.69 74 GLU A CA 1
ATOM 583 C C . GLU A 1 74 ? 5.744 -7.034 0.530 1.00 81.69 74 GLU A C 1
ATOM 585 O O . GLU A 1 74 ? 4.598 -7.449 0.724 1.00 81.69 74 GLU A O 1
ATOM 590 N N . PRO A 1 75 ? 6.797 -7.872 0.656 1.00 82.19 75 PRO A N 1
ATOM 591 C CA . PRO A 1 75 ? 6.631 -9.317 0.864 1.00 82.19 75 PRO A CA 1
ATOM 592 C C . PRO A 1 75 ? 5.846 -9.672 2.130 1.00 82.19 75 PRO A C 1
ATOM 594 O O . PRO A 1 75 ? 5.102 -10.657 2.160 1.00 82.19 75 PRO A O 1
ATOM 597 N N . ALA A 1 76 ? 5.988 -8.854 3.177 1.00 81.06 76 ALA A N 1
ATOM 598 C CA . ALA A 1 76 ? 5.224 -8.999 4.409 1.00 81.06 76 ALA A CA 1
ATOM 599 C C . ALA A 1 76 ? 3.722 -8.826 4.152 1.00 81.06 76 ALA A C 1
ATOM 601 O O . ALA A 1 76 ? 2.915 -9.615 4.642 1.00 81.06 76 ALA A O 1
ATOM 602 N N . LEU A 1 77 ? 3.353 -7.843 3.330 1.00 79.06 77 LEU A N 1
ATOM 603 C CA . LEU A 1 77 ? 1.970 -7.556 2.985 1.00 79.06 77 LEU A CA 1
ATOM 604 C C . LEU A 1 77 ? 1.366 -8.675 2.130 1.00 79.06 77 LEU A C 1
ATOM 606 O O . LEU A 1 77 ? 0.277 -9.145 2.442 1.00 79.06 77 LEU A O 1
ATOM 610 N N . ILE A 1 78 ? 2.106 -9.177 1.135 1.00 85.06 78 ILE A N 1
ATOM 611 C CA . ILE A 1 78 ? 1.704 -10.333 0.311 1.00 85.06 78 ILE A CA 1
ATOM 612 C C . ILE A 1 78 ? 1.436 -11.558 1.196 1.00 85.06 78 ILE A C 1
ATOM 614 O O . ILE A 1 78 ? 0.405 -12.218 1.068 1.00 85.06 78 ILE A O 1
ATOM 618 N N . THR A 1 79 ? 2.343 -11.833 2.138 1.00 84.62 79 THR A N 1
ATOM 619 C CA . THR A 1 79 ? 2.229 -12.968 3.067 1.00 84.62 79 THR A CA 1
ATOM 620 C C . THR A 1 79 ? 0.987 -12.849 3.947 1.00 84.62 79 THR A C 1
ATOM 622 O O . THR A 1 79 ? 0.247 -13.818 4.117 1.00 84.62 79 THR A O 1
ATOM 625 N N . VAL A 1 80 ? 0.739 -11.658 4.498 1.00 81.19 80 VAL A N 1
ATOM 626 C CA . VAL A 1 80 ? -0.446 -11.392 5.320 1.00 81.19 80 VAL A CA 1
ATOM 627 C C . VAL A 1 80 ? -1.709 -11.526 4.478 1.00 81.19 80 VAL A C 1
ATOM 629 O O . VAL A 1 80 ? -2.621 -12.239 4.876 1.00 81.19 80 VAL A O 1
ATOM 632 N N . ILE A 1 81 ? -1.759 -10.925 3.290 1.00 81.50 81 ILE A N 1
ATOM 633 C CA . ILE A 1 81 ? -2.933 -10.996 2.415 1.00 81.50 81 ILE A CA 1
ATOM 634 C C . ILE A 1 81 ? -3.288 -12.453 2.092 1.00 81.50 81 ILE A C 1
ATOM 636 O O . ILE A 1 81 ? -4.437 -12.850 2.272 1.00 81.50 81 ILE A O 1
ATOM 640 N N . ALA A 1 82 ? -2.300 -13.269 1.716 1.00 82.75 82 ALA A N 1
ATOM 641 C CA . ALA A 1 82 ? -2.505 -14.686 1.423 1.00 82.75 82 ALA A CA 1
ATOM 642 C C . ALA A 1 82 ? -2.995 -15.497 2.641 1.00 82.75 82 ALA A C 1
ATOM 644 O O . ALA A 1 82 ? -3.771 -16.441 2.490 1.00 82.75 82 ALA A O 1
ATOM 645 N N . ALA A 1 83 ? -2.556 -15.141 3.853 1.00 81.50 83 ALA A N 1
ATOM 646 C CA . ALA A 1 83 ? -2.955 -15.822 5.086 1.00 81.50 83 ALA A CA 1
ATOM 647 C C . ALA A 1 83 ? -4.342 -15.393 5.602 1.00 81.50 83 ALA A C 1
ATOM 649 O O . ALA A 1 83 ? -5.049 -16.196 6.218 1.00 81.50 83 ALA A O 1
ATOM 650 N N . GLU A 1 84 ? -4.715 -14.132 5.377 1.00 75.69 84 GLU A N 1
ATOM 651 C CA . GLU A 1 84 ? -5.916 -13.504 5.932 1.00 75.69 84 GLU A CA 1
ATOM 652 C C . GLU A 1 84 ? -7.122 -13.563 4.997 1.00 75.69 84 GLU A C 1
ATOM 654 O O . GLU A 1 84 ? -8.245 -13.784 5.453 1.00 75.69 84 GLU A O 1
ATOM 659 N N . PHE A 1 85 ? -6.891 -13.408 3.695 1.00 76.12 85 PHE A N 1
ATOM 660 C CA . PHE A 1 85 ? -7.929 -13.303 2.676 1.00 76.12 85 PHE A CA 1
ATOM 661 C C . PHE A 1 85 ? -7.860 -14.507 1.740 1.00 76.12 85 PHE A C 1
ATOM 663 O O . PHE A 1 85 ? -7.570 -14.407 0.550 1.00 76.12 85 PHE A O 1
ATOM 670 N N . VAL A 1 86 ? -8.100 -15.685 2.314 1.00 77.19 86 VAL A N 1
ATOM 671 C CA . VAL A 1 86 ? -8.082 -16.951 1.574 1.00 77.19 86 VAL 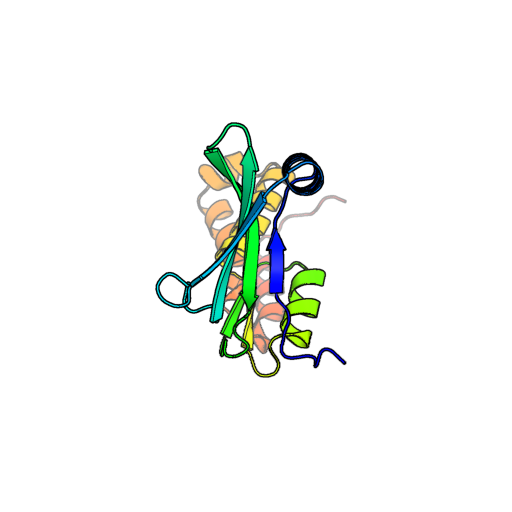A CA 1
ATOM 672 C C . VAL A 1 86 ? -9.154 -16.919 0.483 1.00 77.19 86 VAL A C 1
ATOM 674 O O . VAL A 1 86 ? -10.342 -16.858 0.787 1.00 77.19 86 VAL A O 1
ATOM 677 N N . GLY A 1 87 ? -8.726 -16.985 -0.778 1.00 78.19 87 GLY A N 1
ATOM 678 C CA . GLY A 1 87 ? -9.600 -16.899 -1.952 1.00 78.19 87 GLY A CA 1
ATOM 679 C C . GLY A 1 87 ? -9.613 -15.527 -2.628 1.00 78.19 87 GLY A C 1
ATOM 680 O O . GLY A 1 87 ? -10.080 -15.434 -3.758 1.00 78.19 87 GLY A O 1
ATOM 681 N N . ALA A 1 88 ? -9.050 -14.494 -1.995 1.00 83.56 88 ALA A N 1
ATOM 682 C CA . ALA A 1 88 ? -8.840 -13.209 -2.642 1.00 83.56 88 ALA A CA 1
ATOM 683 C C . ALA A 1 88 ? -7.726 -13.308 -3.684 1.00 83.56 88 ALA A C 1
ATOM 685 O O . ALA A 1 88 ? -6.647 -13.851 -3.432 1.00 83.56 88 ALA A O 1
ATOM 686 N N . THR A 1 89 ? -7.962 -12.702 -4.837 1.00 85.81 89 THR A N 1
ATOM 687 C CA . THR A 1 89 ? -6.931 -12.516 -5.853 1.00 85.81 89 THR A CA 1
ATOM 688 C C . THR A 1 89 ? -6.055 -11.335 -5.442 1.00 85.81 89 THR A C 1
ATOM 690 O O . THR A 1 89 ? -6.531 -10.202 -5.375 1.00 85.81 89 THR A O 1
ATOM 693 N N . HIS A 1 90 ? -4.777 -11.565 -5.147 1.00 87.44 90 HIS A N 1
ATOM 694 C CA . HIS A 1 90 ? -3.836 -10.470 -4.906 1.00 87.44 90 HIS A CA 1
ATOM 695 C C . HIS A 1 90 ? -3.245 -9.977 -6.230 1.00 87.44 90 HIS A C 1
ATOM 697 O O . HIS A 1 90 ? -2.834 -10.774 -7.069 1.00 87.44 90 HIS A O 1
ATOM 703 N N . SER A 1 91 ? -3.212 -8.660 -6.419 1.00 86.56 91 SER A N 1
ATOM 704 C CA . SER A 1 91 ? -2.559 -8.011 -7.554 1.00 86.56 91 SER A CA 1
ATOM 705 C C . SER A 1 91 ? -1.664 -6.881 -7.068 1.00 86.56 91 SER A C 1
ATOM 707 O O . SER A 1 91 ? -1.971 -6.172 -6.107 1.00 86.56 91 SER A O 1
ATOM 709 N N . SER A 1 92 ? -0.545 -6.680 -7.746 1.00 81.38 92 SER A N 1
ATOM 710 C CA . SER A 1 92 ? 0.324 -5.559 -7.427 1.00 81.38 92 SER A CA 1
ATOM 711 C C . SER A 1 92 ? -0.186 -4.268 -8.060 1.00 81.38 92 SER A C 1
ATOM 713 O O . SER A 1 92 ? -0.723 -4.243 -9.167 1.00 81.38 92 SER A O 1
ATOM 715 N N . CYS A 1 93 ? 0.013 -3.156 -7.366 1.00 88.94 93 CYS A N 1
ATOM 716 C CA . CYS A 1 93 ? -0.441 -1.852 -7.810 1.00 88.94 93 CYS A CA 1
ATOM 717 C C . CYS A 1 93 ? 0.493 -1.275 -8.883 1.00 88.94 93 CYS A C 1
ATOM 719 O O . CYS A 1 93 ? 1.621 -0.867 -8.587 1.00 88.94 93 CYS A O 1
ATOM 721 N N . TYR A 1 94 ? -0.003 -1.158 -10.119 1.00 90.25 94 TYR A N 1
ATOM 722 C CA . TYR A 1 94 ? 0.738 -0.565 -11.241 1.00 90.25 94 TYR A CA 1
ATOM 723 C C . TYR A 1 94 ? 1.232 0.862 -10.945 1.00 90.25 94 TYR A C 1
ATOM 725 O O . TYR A 1 94 ? 2.346 1.242 -11.304 1.00 90.25 94 TYR A O 1
ATOM 733 N N . PHE A 1 95 ? 0.440 1.659 -10.225 1.00 89.62 95 PHE A N 1
ATOM 734 C CA . PHE A 1 95 ? 0.856 2.995 -9.799 1.00 89.62 95 PHE A CA 1
ATOM 735 C C . PHE A 1 95 ? 2.119 2.951 -8.923 1.00 89.62 95 PHE A C 1
ATOM 737 O O . PHE A 1 95 ? 3.083 3.663 -9.197 1.00 89.62 95 PHE A O 1
ATOM 744 N N . HIS A 1 96 ? 2.169 2.066 -7.925 1.00 88.06 96 HIS A N 1
ATOM 745 C CA . HIS A 1 96 ? 3.360 1.909 -7.086 1.00 88.06 96 HIS A CA 1
ATOM 746 C C . HIS A 1 96 ? 4.547 1.319 -7.860 1.00 88.06 96 HIS A C 1
ATOM 748 O O . HIS A 1 96 ? 5.682 1.740 -7.638 1.00 88.06 96 HIS A O 1
ATOM 754 N N . PHE A 1 97 ? 4.301 0.417 -8.819 1.00 90.38 97 PHE A N 1
ATOM 755 C CA . PHE A 1 97 ? 5.337 -0.080 -9.730 1.00 90.38 97 PHE A CA 1
ATOM 756 C C . PHE A 1 97 ? 5.981 1.054 -10.539 1.00 90.38 97 PHE A C 1
ATOM 758 O O . PHE A 1 97 ? 7.196 1.248 -10.490 1.00 90.38 97 PHE A O 1
ATOM 765 N N . THR A 1 98 ? 5.175 1.857 -11.237 1.00 93.50 98 THR A N 1
ATOM 766 C CA . THR A 1 98 ? 5.684 2.980 -12.044 1.00 93.50 98 THR A CA 1
ATOM 767 C C . THR A 1 98 ? 6.406 4.024 -11.194 1.00 93.50 98 THR A C 1
ATOM 769 O O . THR A 1 98 ? 7.437 4.553 -11.614 1.00 93.50 98 THR A O 1
ATOM 772 N N . GLN A 1 99 ? 5.947 4.268 -9.962 1.00 92.31 99 GLN A N 1
ATOM 773 C CA . GLN A 1 99 ? 6.680 5.093 -9.002 1.00 92.31 99 GLN A CA 1
ATOM 774 C C . GLN A 1 99 ? 8.033 4.489 -8.616 1.00 92.31 99 GLN A C 1
ATOM 776 O O . GLN A 1 99 ? 9.016 5.224 -8.537 1.00 92.31 99 GLN A O 1
ATOM 781 N N . ALA A 1 100 ? 8.116 3.177 -8.378 1.00 92.12 100 ALA A N 1
ATOM 782 C CA . ALA A 1 100 ? 9.377 2.506 -8.067 1.00 92.12 100 ALA A CA 1
ATOM 783 C C . ALA A 1 100 ? 10.375 2.610 -9.233 1.00 92.12 100 ALA A C 1
ATOM 785 O O . ALA A 1 100 ? 11.547 2.927 -9.009 1.00 92.12 100 ALA A O 1
ATOM 786 N N . VAL A 1 101 ? 9.901 2.450 -10.475 1.00 92.75 101 VAL A N 1
ATOM 787 C CA . VAL A 1 101 ? 10.705 2.683 -11.685 1.00 92.75 101 VAL A CA 1
ATOM 788 C C . VAL A 1 101 ? 11.160 4.142 -11.760 1.00 92.75 101 VAL A C 1
ATOM 790 O O . VAL A 1 101 ? 12.339 4.402 -11.981 1.00 92.75 101 VAL A O 1
ATOM 793 N N . TYR A 1 102 ? 10.282 5.113 -11.496 1.00 94.75 102 TYR A N 1
ATOM 794 C CA . TYR A 1 102 ? 10.669 6.527 -11.488 1.00 94.75 102 TYR A CA 1
ATOM 795 C C . TYR A 1 102 ? 11.716 6.848 -10.410 1.00 94.75 102 TYR A C 1
ATOM 797 O O . TYR A 1 102 ? 12.694 7.541 -10.683 1.00 94.75 102 TYR A O 1
ATOM 805 N N . ARG A 1 103 ? 11.601 6.267 -9.210 1.00 95.88 103 ARG A N 1
ATOM 806 C CA . ARG A 1 103 ? 12.646 6.369 -8.176 1.00 95.88 103 ARG A CA 1
ATOM 807 C C . ARG A 1 103 ? 13.963 5.739 -8.632 1.00 95.88 103 ARG A C 1
ATOM 809 O O . ARG A 1 103 ? 15.030 6.217 -8.255 1.00 95.88 103 ARG A O 1
ATOM 816 N N . ALA A 1 104 ? 13.927 4.670 -9.428 1.00 94.69 104 ALA A N 1
ATOM 817 C CA . ALA A 1 104 ? 15.129 4.102 -10.034 1.00 94.69 104 ALA A CA 1
ATOM 818 C C . ALA A 1 104 ? 15.756 5.064 -11.056 1.00 94.69 104 ALA A C 1
ATOM 820 O O . ALA A 1 104 ? 16.948 5.331 -10.944 1.00 94.69 104 ALA A O 1
ATOM 821 N N . ILE A 1 105 ? 14.957 5.661 -11.952 1.00 94.38 105 ILE A N 1
ATOM 822 C CA . ILE A 1 105 ? 15.386 6.710 -12.902 1.00 94.38 105 ILE A CA 1
ATOM 823 C C . ILE A 1 105 ? 16.087 7.858 -12.163 1.00 94.38 105 ILE A C 1
ATOM 825 O O . ILE A 1 105 ? 17.153 8.311 -12.580 1.00 94.38 105 ILE A O 1
ATOM 829 N N . GLN A 1 106 ? 15.524 8.288 -11.031 1.00 95.81 106 GLN A N 1
ATOM 830 C CA . GLN A 1 106 ? 16.124 9.320 -10.187 1.00 95.81 106 GLN A CA 1
ATOM 831 C C . GLN A 1 106 ? 17.476 8.890 -9.608 1.00 95.81 106 GLN A C 1
ATOM 833 O O . GLN A 1 106 ? 18.437 9.655 -9.675 1.00 95.81 106 GLN A O 1
ATOM 838 N N . ARG A 1 107 ? 17.571 7.666 -9.074 1.00 96.88 107 ARG A N 1
ATOM 839 C CA . ARG A 1 107 ? 18.814 7.131 -8.491 1.00 96.88 107 ARG A CA 1
ATOM 840 C C . ARG A 1 107 ? 19.948 6.999 -9.504 1.00 96.88 107 ARG A C 1
ATOM 842 O O . ARG A 1 107 ? 21.093 7.214 -9.131 1.00 96.88 107 ARG A O 1
ATOM 849 N N . VAL A 1 108 ? 19.641 6.668 -10.758 1.00 93.62 108 VAL A N 1
ATOM 850 C CA . VAL A 1 108 ? 20.651 6.549 -11.826 1.00 93.62 108 VAL A CA 1
ATOM 851 C C . VAL A 1 108 ? 20.975 7.888 -12.505 1.00 93.62 108 VAL A C 1
ATOM 853 O O . VAL A 1 108 ? 21.708 7.916 -13.486 1.00 93.62 108 VAL A O 1
ATOM 856 N N . GLY A 1 109 ? 20.435 9.008 -12.008 1.00 93.69 109 GLY A N 1
ATOM 857 C CA . GLY A 1 109 ? 20.743 10.349 -12.516 1.00 93.69 109 GLY A CA 1
ATOM 858 C C . GLY A 1 109 ? 20.040 10.725 -13.825 1.00 93.69 109 GLY A C 1
ATOM 859 O O . GLY A 1 109 ? 20.348 11.763 -14.403 1.00 93.69 109 GLY A O 1
ATOM 860 N N . LEU A 1 110 ? 19.064 9.935 -14.284 1.00 93.44 110 LEU A N 1
ATOM 861 C CA . LEU A 1 110 ? 18.371 10.158 -15.559 1.00 93.4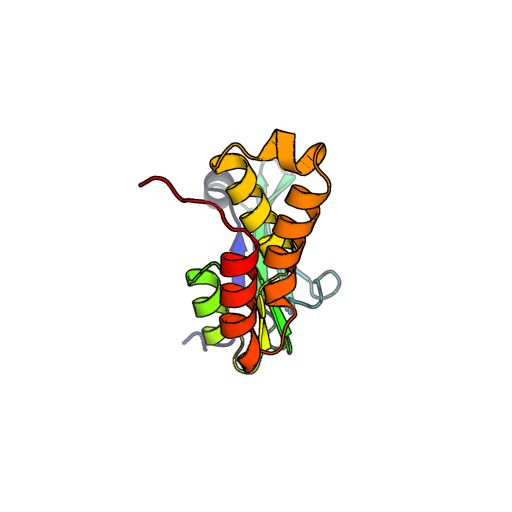4 110 LEU A CA 1
ATOM 862 C C . LEU A 1 110 ? 17.166 11.107 -15.458 1.00 93.44 110 LEU A C 1
ATOM 864 O O . LEU A 1 110 ? 16.482 11.316 -16.455 1.00 93.44 110 LEU A O 1
ATOM 868 N N . SER A 1 111 ? 16.895 11.717 -14.297 1.00 95.19 111 SER A N 1
ATOM 869 C CA . SER A 1 111 ? 15.735 12.605 -14.087 1.00 95.19 111 SER A CA 1
ATOM 870 C C . SER A 1 111 ? 15.624 13.727 -15.123 1.00 95.19 111 SER A C 1
ATOM 872 O O . SER A 1 111 ? 14.539 13.987 -15.638 1.00 95.19 111 SER A O 1
ATOM 874 N N . THR A 1 112 ? 16.731 14.410 -15.428 1.00 95.31 112 THR A N 1
ATOM 875 C CA . THR A 1 112 ? 16.739 15.518 -16.396 1.00 95.31 112 THR A CA 1
ATOM 876 C C . THR A 1 112 ? 16.448 15.005 -17.801 1.00 95.31 112 THR A C 1
ATOM 878 O O . THR A 1 112 ? 15.570 15.536 -18.478 1.00 95.31 112 THR A O 1
ATOM 881 N N . SER A 1 113 ? 17.129 13.936 -18.215 1.00 93.19 113 SER A N 1
ATOM 882 C CA . SER A 1 113 ? 16.943 13.327 -19.531 1.00 93.19 113 SER A CA 1
ATOM 883 C C . SER A 1 113 ? 15.532 12.765 -19.700 1.00 93.19 113 SER A C 1
ATOM 885 O O . SER A 1 113 ? 14.886 13.045 -20.694 1.00 93.19 113 SER A O 1
ATOM 887 N N . TYR A 1 114 ? 14.975 12.089 -18.695 1.00 94.19 114 TYR A N 1
ATOM 888 C CA . TYR A 1 114 ? 13.593 11.597 -18.725 1.00 94.19 114 TYR A CA 1
ATOM 889 C C . TYR A 1 114 ? 12.552 12.707 -18.967 1.00 94.19 114 TYR A C 1
ATOM 891 O O . TYR A 1 114 ? 11.500 12.462 -19.558 1.00 94.19 114 TYR A O 1
ATOM 899 N N . ASN A 1 115 ? 12.816 13.931 -18.501 1.00 94.31 115 ASN A N 1
ATOM 900 C CA . ASN A 1 115 ? 11.893 15.053 -18.674 1.00 94.31 115 ASN A CA 1
ATOM 901 C C . ASN A 1 115 ? 12.077 15.795 -20.005 1.00 94.31 115 ASN A C 1
ATOM 903 O O . ASN A 1 115 ? 11.101 16.353 -20.506 1.00 94.31 115 ASN A O 1
ATOM 907 N N . ASN A 1 116 ? 13.287 15.778 -20.569 1.00 95.38 116 ASN A N 1
ATOM 908 C CA . ASN A 1 116 ? 13.664 16.620 -21.708 1.00 95.38 116 ASN A CA 1
ATOM 909 C C . ASN A 1 116 ? 13.945 15.843 -23.006 1.00 95.38 116 ASN A C 1
ATOM 911 O O . ASN A 1 116 ? 13.953 16.443 -24.076 1.00 95.38 116 ASN A O 1
ATOM 915 N N . ASP A 1 117 ? 14.159 14.531 -22.925 1.00 93.62 117 ASP A N 1
ATOM 916 C CA . ASP A 1 117 ? 14.447 13.642 -24.048 1.00 93.62 117 ASP A CA 1
ATOM 917 C C . ASP A 1 117 ? 13.286 12.651 -24.225 1.00 93.62 117 ASP A C 1
ATOM 919 O O . ASP A 1 117 ? 12.991 11.824 -23.354 1.00 93.62 117 ASP A O 1
ATOM 923 N N . ASN A 1 118 ? 12.596 12.757 -25.363 1.00 93.62 118 ASN A N 1
ATOM 924 C CA . ASN A 1 118 ? 11.430 11.932 -25.658 1.00 93.62 118 ASN A CA 1
ATOM 925 C C . ASN A 1 118 ? 11.784 10.457 -25.878 1.00 93.62 118 ASN A C 1
ATOM 927 O O . ASN A 1 118 ? 10.963 9.609 -25.531 1.00 93.62 118 ASN A O 1
ATOM 931 N N . ASP A 1 119 ? 12.973 10.141 -26.388 1.00 90.19 119 ASP A N 1
ATOM 932 C CA . ASP A 1 119 ? 13.396 8.767 -26.666 1.00 90.19 119 ASP A CA 1
ATOM 933 C C . ASP A 1 119 ? 13.733 8.042 -25.362 1.00 90.19 119 ASP A C 1
ATOM 935 O O . ASP A 1 119 ? 13.281 6.915 -25.126 1.00 90.19 119 ASP A O 1
ATOM 939 N N . ILE A 1 120 ? 14.426 8.728 -24.448 1.00 88.75 120 ILE A N 1
ATOM 940 C CA . ILE A 1 120 ? 14.685 8.222 -23.093 1.00 88.75 120 ILE A CA 1
ATOM 941 C C . ILE A 1 120 ? 13.369 8.065 -22.331 1.00 88.75 120 ILE A C 1
ATOM 943 O O . ILE A 1 120 ? 13.104 7.011 -21.748 1.00 88.75 120 ILE A O 1
ATOM 947 N N . LYS A 1 121 ? 12.493 9.075 -22.374 1.00 93.12 121 LYS A N 1
ATOM 948 C CA . LYS A 1 121 ? 11.170 9.010 -21.740 1.00 93.12 121 LYS A CA 1
ATOM 949 C C . LYS A 1 121 ? 10.335 7.853 -22.274 1.00 93.12 121 LYS A C 1
ATOM 951 O O . LYS A 1 121 ? 9.674 7.158 -21.499 1.00 93.12 121 LYS A O 1
ATOM 956 N N . HIS A 1 122 ? 10.340 7.651 -23.589 1.00 92.25 122 HIS A N 1
ATOM 957 C CA . HIS A 1 122 ? 9.612 6.572 -24.240 1.00 92.25 122 HIS A CA 1
ATOM 958 C C . HIS A 1 122 ? 10.182 5.207 -23.842 1.00 92.25 122 HIS A C 1
ATOM 960 O O . HIS A 1 122 ? 9.413 4.331 -23.453 1.00 92.25 122 HIS A O 1
ATOM 966 N N . SER A 1 123 ? 11.506 5.052 -23.817 1.00 89.75 123 SER A N 1
ATOM 967 C CA . SER A 1 123 ? 12.180 3.822 -23.376 1.00 89.75 123 SER A CA 1
ATOM 968 C C . SER A 1 123 ? 11.860 3.480 -21.917 1.00 89.75 123 SER A C 1
ATOM 970 O O . SER A 1 123 ? 11.433 2.367 -21.614 1.00 89.75 123 SER A O 1
ATOM 972 N N . CYS A 1 124 ? 11.928 4.460 -21.009 1.00 91.38 124 CYS A N 1
ATOM 973 C CA . CYS A 1 124 ? 11.511 4.284 -19.616 1.00 91.38 124 CYS A CA 1
ATOM 974 C C . CYS A 1 124 ? 10.032 3.887 -19.484 1.00 91.38 124 CYS A C 1
ATOM 976 O O . CYS A 1 124 ? 9.674 3.095 -18.614 1.00 91.38 124 CYS A O 1
ATOM 978 N N . ARG A 1 125 ? 9.159 4.414 -20.348 1.00 93.81 125 ARG A N 1
ATOM 979 C CA . ARG A 1 125 ? 7.739 4.040 -20.375 1.00 93.81 125 ARG A CA 1
ATOM 980 C C . ARG A 1 125 ? 7.503 2.641 -20.935 1.00 93.81 125 ARG A C 1
ATOM 982 O O . ARG A 1 125 ? 6.587 1.984 -20.456 1.00 93.81 125 ARG A O 1
ATOM 989 N N . LYS A 1 126 ? 8.320 2.163 -21.879 1.00 93.50 126 LYS A N 1
ATOM 990 C CA . LYS A 1 126 ? 8.280 0.760 -22.325 1.00 93.50 126 LYS A CA 1
ATOM 991 C C . LYS A 1 126 ? 8.635 -0.189 -21.181 1.00 93.50 126 LYS A C 1
ATOM 993 O O . LYS A 1 126 ? 7.902 -1.143 -20.960 1.00 93.50 126 LYS A O 1
ATOM 998 N N . LEU A 1 127 ? 9.661 0.137 -20.387 1.00 92.31 127 LEU A N 1
ATOM 999 C CA . LEU A 1 127 ? 9.990 -0.617 -19.168 1.00 92.31 127 LEU A CA 1
ATOM 1000 C C . LEU A 1 127 ? 8.819 -0.645 -18.173 1.00 92.31 127 LEU A C 1
ATOM 1002 O O . LEU A 1 127 ? 8.511 -1.688 -17.608 1.00 92.31 127 LEU A O 1
ATOM 1006 N N . MET A 1 128 ? 8.128 0.483 -17.983 1.00 94.50 128 MET A N 1
ATOM 1007 C CA . MET A 1 128 ? 6.914 0.526 -17.158 1.00 94.50 128 MET A CA 1
ATOM 1008 C C . MET A 1 128 ? 5.768 -0.310 -17.754 1.00 94.50 128 MET A C 1
ATOM 1010 O O . MET A 1 128 ? 5.006 -0.915 -17.011 1.00 94.50 128 MET A O 1
ATOM 1014 N N . ALA A 1 129 ? 5.643 -0.374 -19.078 1.00 95.19 129 ALA A N 1
ATOM 1015 C CA . ALA A 1 129 ? 4.579 -1.113 -19.753 1.00 95.19 129 ALA A CA 1
ATOM 1016 C C . ALA A 1 129 ? 4.767 -2.640 -19.730 1.00 95.19 129 ALA A C 1
ATOM 1018 O O . ALA A 1 129 ? 3.791 -3.351 -19.949 1.00 95.19 129 ALA A O 1
ATOM 1019 N N . LEU A 1 130 ? 5.966 -3.154 -19.423 1.00 93.44 130 LEU A N 1
ATOM 1020 C CA . LEU A 1 130 ? 6.225 -4.600 -19.320 1.00 93.44 130 LEU A CA 1
ATOM 1021 C C . LEU A 1 130 ? 5.269 -5.302 -18.350 1.00 93.44 130 LEU A C 1
ATOM 1023 O O . LEU A 1 130 ? 4.804 -6.399 -18.633 1.00 93.44 130 LEU A O 1
ATOM 1027 N N . ALA A 1 131 ? 4.903 -4.637 -17.251 1.00 91.38 131 ALA A N 1
ATOM 1028 C CA . ALA A 1 131 ? 3.957 -5.166 -16.267 1.00 91.38 131 ALA A CA 1
ATOM 1029 C C . ALA A 1 131 ? 2.522 -5.350 -16.808 1.00 91.38 131 ALA A C 1
ATOM 1031 O O . ALA A 1 131 ? 1.675 -5.891 -16.104 1.00 91.38 131 ALA A O 1
ATOM 1032 N N . LEU A 1 132 ? 2.230 -4.865 -18.020 1.00 93.25 132 LEU A N 1
ATOM 1033 C CA . LEU A 1 132 ? 0.926 -4.974 -18.679 1.00 93.25 132 LEU A CA 1
ATOM 1034 C C . LEU A 1 132 ? 0.894 -6.062 -19.762 1.00 93.25 132 LEU A C 1
ATOM 1036 O O . LEU A 1 132 ? -0.152 -6.276 -20.374 1.00 93.25 132 LEU A O 1
ATOM 1040 N N . LEU A 1 133 ? 2.024 -6.719 -20.031 1.00 94.06 133 LEU A N 1
ATOM 1041 C CA . LEU A 1 133 ? 2.096 -7.810 -20.995 1.00 94.06 133 LEU A CA 1
ATOM 1042 C C . LEU A 1 133 ? 1.653 -9.137 -20.356 1.00 94.06 133 LEU A C 1
ATOM 1044 O O . LEU A 1 133 ? 1.773 -9.309 -19.141 1.00 94.06 133 LEU A O 1
ATOM 1048 N N . PRO A 1 134 ? 1.167 -10.102 -21.156 1.00 95.06 134 PRO A N 1
ATOM 1049 C CA . PRO A 1 134 ? 1.009 -11.479 -20.707 1.00 95.06 134 PRO A CA 1
ATOM 1050 C C . PRO A 1 134 ? 2.327 -12.040 -20.165 1.00 95.06 134 PRO A C 1
ATOM 1052 O O . PRO A 1 134 ? 3.361 -11.893 -20.813 1.00 95.06 134 PRO A O 1
ATOM 1055 N N . GLU A 1 135 ? 2.271 -12.740 -19.028 1.00 93.69 135 GLU A N 1
ATOM 1056 C CA . GLU A 1 135 ? 3.434 -13.356 -18.365 1.00 93.69 135 GLU A CA 1
ATOM 1057 C C . GLU A 1 135 ? 4.418 -14.042 -19.333 1.00 93.69 135 GLU A C 1
ATOM 1059 O O . GLU A 1 135 ? 5.608 -13.737 -19.244 1.00 93.69 135 GLU A O 1
ATOM 1064 N N . PRO A 1 136 ? 3.978 -14.878 -20.303 1.00 97.06 136 PRO A N 1
ATOM 1065 C CA . PRO A 1 136 ? 4.907 -15.658 -21.118 1.00 97.06 136 PRO A CA 1
ATOM 1066 C C . PRO A 1 136 ? 5.814 -14.830 -22.029 1.00 97.06 136 PRO A C 1
ATOM 1068 O O . PRO A 1 136 ? 6.799 -15.363 -22.517 1.00 97.06 136 PRO A O 1
ATOM 1071 N N . ILE A 1 137 ? 5.471 -13.565 -22.301 1.00 96.56 137 ILE A N 1
ATOM 1072 C CA . ILE A 1 137 ? 6.230 -12.713 -23.229 1.00 96.56 137 ILE A CA 1
ATOM 1073 C C . ILE A 1 137 ? 7.001 -11.595 -22.522 1.00 96.56 137 ILE A C 1
ATOM 1075 O O . ILE A 1 137 ? 7.673 -10.809 -23.189 1.00 96.56 137 ILE A O 1
ATOM 1079 N N . ILE A 1 138 ? 6.878 -11.470 -21.194 1.00 94.56 138 ILE A N 1
ATOM 1080 C CA . ILE A 1 138 ? 7.517 -10.380 -20.442 1.00 94.56 138 ILE A CA 1
ATOM 1081 C C . ILE A 1 138 ? 9.041 -10.467 -20.560 1.00 94.56 138 ILE A C 1
ATOM 1083 O O . ILE A 1 138 ? 9.672 -9.442 -20.807 1.00 94.56 138 ILE A O 1
ATOM 1087 N N . GLU A 1 139 ? 9.615 -11.661 -20.388 1.00 95.12 139 GLU A N 1
ATOM 1088 C CA . GLU A 1 139 ? 11.069 -11.880 -20.404 1.00 95.12 139 GLU A CA 1
ATOM 1089 C C . GLU A 1 139 ? 11.655 -11.611 -21.795 1.00 95.12 139 GLU A C 1
ATOM 1091 O O . GLU A 1 139 ? 12.515 -10.743 -21.930 1.00 95.12 139 GLU A O 1
ATOM 1096 N N . ASP A 1 140 ? 11.081 -12.219 -22.838 1.00 95.62 140 ASP A N 1
ATOM 1097 C CA . ASP A 1 140 ? 11.487 -11.985 -24.230 1.00 95.62 140 ASP A CA 1
ATOM 1098 C C . ASP A 1 140 ? 11.397 -10.496 -24.608 1.00 95.62 140 ASP A C 1
ATOM 1100 O O . ASP A 1 140 ? 12.336 -9.920 -25.159 1.00 95.62 140 ASP A O 1
ATOM 1104 N N . THR A 1 141 ? 10.292 -9.825 -24.251 1.00 94.31 141 THR A N 1
ATOM 1105 C CA . THR A 1 141 ? 10.124 -8.393 -24.551 1.00 94.31 141 THR A CA 1
ATOM 1106 C C . THR A 1 141 ? 11.112 -7.534 -23.758 1.00 94.31 141 THR A C 1
ATOM 1108 O O . THR A 1 141 ? 11.578 -6.506 -24.250 1.00 94.31 141 THR A O 1
ATOM 1111 N N . TYR A 1 142 ? 11.436 -7.915 -22.521 1.00 93.56 142 TYR A N 1
ATOM 1112 C CA . TYR A 1 142 ? 12.439 -7.217 -21.722 1.00 93.56 142 TYR A CA 1
ATOM 1113 C C . TYR A 1 142 ? 13.828 -7.324 -22.359 1.00 93.56 142 TYR A C 1
ATOM 1115 O O . TYR A 1 142 ? 14.504 -6.302 -22.499 1.00 93.56 142 TYR A O 1
ATOM 1123 N N . ASP A 1 143 ? 14.220 -8.513 -22.811 1.00 92.38 143 ASP A N 1
ATOM 1124 C CA . ASP A 1 143 ? 15.498 -8.739 -23.487 1.00 92.38 143 ASP A CA 1
ATOM 1125 C C . ASP A 1 143 ? 15.581 -7.985 -24.822 1.00 92.38 143 ASP A C 1
ATOM 1127 O O . ASP A 1 143 ? 16.596 -7.343 -25.113 1.00 92.38 143 ASP A O 1
ATOM 1131 N N . GLU A 1 144 ? 14.496 -7.960 -25.601 1.00 91.12 144 GLU A N 1
ATOM 1132 C CA . GLU A 1 144 ? 14.396 -7.146 -26.818 1.00 91.12 144 GLU A CA 1
ATOM 1133 C C . GLU A 1 144 ? 14.557 -5.648 -26.526 1.00 91.12 144 GLU A C 1
ATOM 1135 O O . GLU A 1 144 ? 15.271 -4.940 -27.246 1.00 91.12 144 GLU A O 1
ATOM 1140 N N . LEU A 1 145 ? 13.928 -5.147 -25.455 1.00 88.88 145 LEU A N 1
ATOM 1141 C CA . LEU A 1 145 ? 14.081 -3.756 -25.028 1.00 88.88 145 LEU A CA 1
ATOM 1142 C C . LEU A 1 145 ? 15.519 -3.454 -24.610 1.00 88.88 145 LEU A C 1
ATOM 1144 O O . LEU A 1 145 ? 16.049 -2.412 -24.995 1.00 88.88 145 LEU A O 1
ATOM 1148 N N . LEU A 1 146 ? 16.164 -4.349 -23.860 1.00 85.88 146 LEU A N 1
ATOM 1149 C CA . LEU A 1 146 ? 17.562 -4.190 -23.467 1.00 85.88 146 LEU A CA 1
ATOM 1150 C C . LEU A 1 146 ? 18.493 -4.153 -24.683 1.00 85.88 146 LEU A C 1
ATOM 1152 O O . LEU A 1 146 ? 19.345 -3.265 -24.770 1.00 85.88 146 LEU A O 1
ATOM 1156 N N . ALA A 1 147 ? 18.305 -5.064 -25.640 1.00 85.88 147 ALA A N 1
ATOM 1157 C CA . ALA A 1 147 ? 19.086 -5.105 -26.872 1.00 85.88 147 ALA A CA 1
ATOM 1158 C C . ALA A 1 147 ? 18.894 -3.825 -27.707 1.00 85.88 147 ALA A C 1
ATOM 1160 O O . ALA A 1 147 ? 19.867 -3.224 -28.169 1.00 85.88 147 ALA A O 1
ATOM 1161 N N . ALA A 1 148 ? 17.650 -3.356 -27.841 1.00 80.25 148 ALA A N 1
ATOM 1162 C CA . ALA A 1 148 ? 17.325 -2.131 -28.568 1.00 80.25 148 ALA A CA 1
ATOM 1163 C C . ALA A 1 148 ? 17.874 -0.862 -27.893 1.00 80.25 148 ALA A C 1
ATOM 1165 O O . ALA A 1 148 ? 18.174 0.114 -28.579 1.00 80.25 148 ALA A O 1
ATOM 1166 N N . MET A 1 149 ? 18.015 -0.859 -26.563 1.00 73.06 149 MET A N 1
ATOM 1167 C CA . MET A 1 149 ? 18.479 0.311 -25.815 1.00 73.06 149 MET A CA 1
ATOM 1168 C C . MET A 1 149 ? 19.991 0.544 -25.902 1.00 73.06 149 MET A C 1
ATOM 1170 O O . MET A 1 149 ? 20.405 1.663 -25.620 1.00 73.06 149 MET A O 1
ATOM 1174 N N . SER A 1 150 ? 20.803 -0.449 -26.300 1.00 56.75 150 SER A N 1
ATOM 1175 C CA . SER A 1 150 ? 22.252 -0.298 -26.566 1.00 56.75 150 SER A CA 1
ATOM 1176 C C . SER A 1 150 ? 22.981 0.634 -25.577 1.00 56.75 150 SER A C 1
ATOM 1178 O O . SER A 1 150 ? 23.767 1.494 -25.971 1.00 56.75 150 SER A O 1
ATOM 1180 N N . ILE A 1 151 ? 22.708 0.496 -24.276 1.00 51.94 151 ILE A N 1
ATOM 1181 C CA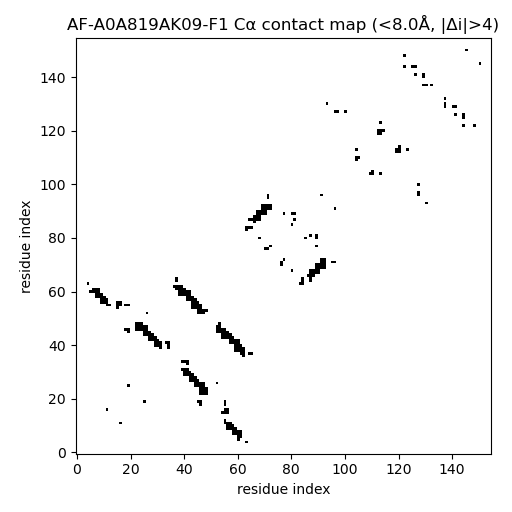 . ILE A 1 151 ? 23.487 1.166 -23.234 1.00 51.94 151 ILE A CA 1
ATOM 1182 C C . ILE A 1 151 ? 24.632 0.215 -22.906 1.00 51.94 151 ILE A C 1
ATOM 1184 O O . ILE A 1 151 ? 24.424 -0.805 -22.250 1.00 51.94 151 ILE A O 1
ATOM 1188 N N . GLU A 1 152 ? 25.846 0.541 -23.354 1.00 39.31 152 GLU A N 1
ATOM 1189 C CA . GLU A 1 152 ? 27.059 0.002 -22.741 1.00 39.31 152 GLU A CA 1
ATOM 1190 C C . GLU A 1 152 ? 27.023 0.372 -21.254 1.00 39.31 152 GLU A C 1
ATOM 1192 O O . GLU A 1 152 ? 27.391 1.480 -20.854 1.00 39.31 152 GLU A O 1
ATOM 1197 N N . ILE A 1 153 ? 26.552 -0.547 -20.412 1.00 39.25 153 ILE A N 1
ATOM 1198 C CA . ILE A 1 153 ? 26.769 -0.452 -18.975 1.00 39.25 153 ILE A CA 1
ATOM 1199 C C . ILE A 1 153 ? 28.270 -0.662 -18.793 1.00 39.25 153 ILE A C 1
ATOM 1201 O O . ILE A 1 153 ? 28.751 -1.794 -18.712 1.00 39.25 153 ILE A O 1
ATOM 1205 N N . LYS A 1 154 ? 29.032 0.437 -18.783 1.00 32.06 154 LYS A N 1
ATOM 1206 C CA . LYS A 1 154 ? 30.399 0.419 -18.271 1.00 32.06 154 LYS A CA 1
ATOM 1207 C C . LYS A 1 154 ? 30.312 -0.064 -16.826 1.00 32.06 154 LYS A C 1
ATOM 1209 O O . LYS A 1 154 ? 29.770 0.640 -15.976 1.00 32.06 154 LYS A O 1
ATOM 1214 N N . LYS A 1 155 ? 30.758 -1.304 -16.614 1.00 35.06 155 LYS A N 1
ATOM 1215 C CA . LYS A 1 155 ? 31.075 -1.840 -15.290 1.00 35.06 155 LYS A CA 1
ATOM 1216 C C . LYS A 1 155 ? 32.003 -0.892 -14.541 1.00 35.06 155 LYS A C 1
ATOM 1218 O O . LYS A 1 155 ? 32.889 -0.304 -15.203 1.00 35.06 155 LYS A O 1
#

Nearest PDB structures (foldseek):
  5xxb-assembly1_e  TM=3.865E-01  e=1.469E+00  Toxoplasma gondii
  4v8p-assembly4_HH  TM=3.161E-01  e=1.077E+00  Tetrahymena thermophila
  2mcf-assembly1_A  TM=5.208E-01  e=6.112E+00  Thermococcus gammatolerans EJ3
  4ywz-assembly3_B  TM=3.542E-01  e=4.483E+00  Staphylococcus aureus

Radius of gyration: 23.77 Å; Cα contacts (8 Å, |Δi|>4): 185; chains: 1; bounding box: 54×36×64 Å

Foldseek 3Di:
DDDLQWDKDKDFDPVLVVLQVPAPDKDKDKDQPPDDPQFRIWIWIWGQDPNDTHTGMIITHGDLPAQEDEEAPDVVVVVCCCVRNPNHHYDYDLVVVLVVLVVVCVVVVNNVVCVVPPVVVVLSVQVSCLSVDDPVCSVVSVVVSVVVVPDPPPD

Organism: NCBI:txid392032

Sequence (155 aa):
MITRRQRILLFASREQLKMLLGADTILMDGTFSTCPSMFDQVYTIHAVKYDQSFPCVFGVKISSYADAIMSDFEPALITVIAAEFVGATHSSCYFHFTQAVYRAIQRVGLSTSYNNDNDIKHSCRKLMALALLPEPIIEDTYDELLAAMSIEIKK

Secondary structure (DSSP, 8-state):
---TT--EEEE--HHHHHHHHT-SEEEEEEESTT--TTEEEEEEEEEEETTEEEEEEEEEEE-S--SEEEE-S-HHHHHHHHHHSTT-EEEE-HHHHHHHHHHHHHHTT-HHHHHH-HHHHHHHHHHHHGGGS-HHHHHHHHHHHHHHH------

Solvent-accessible surface area (backbone atoms only — not comparable to full-atom values): 9053 Å² total; per-residue (Å²): 134,88,60,96,87,73,60,62,54,74,47,64,53,74,65,32,49,52,46,46,73,73,33,92,43,76,50,72,54,71,42,56,90,83,34,58,92,72,30,58,27,37,34,42,35,23,21,36,55,95,97,39,80,40,84,28,35,43,31,38,27,64,41,73,79,48,66,62,46,75,38,67,89,49,68,68,57,54,52,48,46,61,73,64,30,74,84,34,44,77,44,71,33,63,69,55,50,46,50,53,51,49,53,47,40,49,73,74,66,38,53,65,48,46,75,76,32,68,66,56,33,48,52,56,47,52,65,56,47,44,82,75,49,61,77,93,50,36,64,62,52,48,52,51,49,54,64,73,59,68,71,82,76,79,124

pLDDT: mean 83.98, std 14.17, range [30.88, 97.06]